Protein AF-B4CTW3-F1 (afdb_monomer_lite)

Organism: NCBI:txid497964

Sequence (112 aa):
MDMIPERIAQIEATLRSAANIPDGTRQELLDLLAGLKAEVAPLVKTHSESAQQITGSADAAVQAAVHRGEQPEQAAQAVEGLAASVRDFEASHPRLVQIVDRLAVTLSNMGI

Secondary structure (DSSP, 8-state):
---HHHHHHHHHHHHHH-TTS-HHHHHHHHHHHHHHHHHHHHHTTT-HHHHHHHHHHHHHHHHHHHTTTT-HHHHHHHHHHHHHHHHTTTTT-HHHHHHHHHHHHHHHHTT-

Foldseek 3Di:
DQCQLVLLVVLLVLLVPQPPDDPVLSVLLNVLSVLLSVLLVVCCVVPVPLSVQLSVLSSQLSVCVSVPPPCVPSNLVSLVSNLVSCVVVCVPCVSNNVSSVSSSVSSVVSVD

Radius of gyration: 12.9 Å; chains: 1; bounding box: 36×23×36 Å

Structure (mmCIF, N/CA/C/O backbone):
data_AF-B4CTW3-F1
#
_entry.id   AF-B4CTW3-F1
#
loop_
_atom_site.group_PDB
_atom_site.id
_atom_site.type_symbol
_atom_site.label_atom_id
_atom_site.label_alt_id
_atom_site.label_comp_id
_atom_site.label_asym_id
_atom_site.label_entity_id
_atom_site.label_seq_id
_atom_site.pdbx_PDB_ins_code
_atom_site.Cartn_x
_atom_site.Cartn_y
_atom_site.Cartn_z
_atom_site.occupancy
_atom_site.B_iso_or_equiv
_atom_site.auth_seq_id
_atom_site.auth_comp_id
_atom_site.auth_asym_id
_atom_site.auth_atom_id
_atom_site.pdbx_PDB_model_num
ATOM 1 N N . MET A 1 1 ? 23.224 3.719 0.151 1.00 41.78 1 MET A N 1
ATOM 2 C CA . MET A 1 1 ? 22.730 2.500 0.819 1.00 41.78 1 MET A CA 1
ATOM 3 C C . MET A 1 1 ? 21.227 2.567 0.702 1.00 41.78 1 MET A C 1
ATOM 5 O O . MET A 1 1 ? 20.677 3.581 1.106 1.00 41.78 1 MET A O 1
ATOM 9 N N . ASP A 1 2 ? 20.608 1.617 0.011 1.00 54.53 2 ASP A N 1
ATOM 10 C CA . ASP A 1 2 ? 19.204 1.699 -0.398 1.00 54.53 2 ASP A CA 1
ATOM 11 C C . ASP A 1 2 ? 18.284 1.797 0.823 1.00 54.53 2 ASP A C 1
ATOM 13 O O . ASP A 1 2 ? 18.025 0.807 1.494 1.00 54.53 2 ASP A O 1
ATOM 17 N N . MET A 1 3 ? 17.807 3.009 1.118 1.00 74.75 3 MET A N 1
ATOM 18 C CA . MET A 1 3 ? 16.978 3.314 2.296 1.00 74.75 3 MET A CA 1
ATOM 19 C C . MET A 1 3 ? 15.520 2.852 2.132 1.00 74.75 3 MET A C 1
ATOM 21 O O . MET A 1 3 ? 14.705 2.989 3.038 1.00 74.75 3 MET A O 1
ATOM 25 N N . ILE A 1 4 ? 15.161 2.319 0.962 1.00 79.44 4 ILE A N 1
ATOM 26 C CA . ILE A 1 4 ? 13.785 1.953 0.621 1.00 79.44 4 ILE A CA 1
ATOM 27 C C . ILE A 1 4 ? 13.293 0.703 1.365 1.00 79.44 4 ILE A C 1
ATOM 29 O O . ILE A 1 4 ? 12.237 0.777 1.997 1.00 79.44 4 ILE A O 1
ATOM 33 N N . PRO A 1 5 ? 14.034 -0.422 1.386 1.00 80.06 5 PRO A N 1
ATOM 34 C CA . PRO A 1 5 ? 13.642 -1.591 2.169 1.00 80.06 5 PRO A CA 1
ATOM 35 C C . PRO A 1 5 ? 13.540 -1.309 3.675 1.00 80.06 5 PRO A C 1
ATOM 37 O O . PRO A 1 5 ? 12.720 -1.931 4.352 1.00 80.06 5 PRO A O 1
ATOM 40 N N . GLU A 1 6 ? 14.364 -0.392 4.193 1.00 82.62 6 GLU A N 1
ATOM 41 C CA . GLU A 1 6 ? 14.320 0.065 5.589 1.00 82.62 6 GLU A CA 1
ATOM 42 C C . GLU A 1 6 ? 13.074 0.905 5.861 1.00 82.62 6 GLU A C 1
ATOM 44 O O . GLU A 1 6 ? 12.387 0.682 6.856 1.00 82.62 6 GLU A O 1
ATOM 49 N N . ARG A 1 7 ? 12.727 1.811 4.942 1.00 85.06 7 ARG A N 1
ATOM 50 C CA . ARG A 1 7 ? 11.526 2.638 5.058 1.00 85.06 7 ARG A CA 1
ATOM 51 C C . ARG A 1 7 ? 10.255 1.791 5.064 1.00 85.06 7 ARG A C 1
ATOM 53 O O . ARG A 1 7 ? 9.413 1.989 5.931 1.00 85.06 7 ARG A O 1
ATOM 60 N N . ILE A 1 8 ? 10.160 0.776 4.200 1.00 85.94 8 ILE A N 1
ATOM 61 C CA . ILE A 1 8 ? 9.034 -0.178 4.226 1.00 85.94 8 ILE A CA 1
ATOM 62 C C . ILE A 1 8 ? 8.978 -0.942 5.555 1.00 85.94 8 ILE A C 1
ATOM 64 O O . ILE A 1 8 ? 7.906 -1.083 6.137 1.00 85.94 8 ILE A O 1
ATOM 68 N N . ALA A 1 9 ? 10.121 -1.365 6.101 1.00 87.00 9 ALA A N 1
ATOM 69 C CA . ALA A 1 9 ? 10.146 -2.018 7.411 1.00 87.00 9 ALA A CA 1
ATOM 70 C C . ALA A 1 9 ? 9.665 -1.089 8.545 1.00 87.00 9 ALA A C 1
ATOM 72 O O . ALA A 1 9 ? 9.004 -1.540 9.482 1.00 87.00 9 ALA A O 1
ATOM 73 N N . GLN A 1 10 ? 9.966 0.207 8.455 1.00 87.56 10 GLN A N 1
ATOM 74 C CA . GLN A 1 10 ? 9.502 1.210 9.411 1.00 87.56 10 GLN A CA 1
ATOM 75 C C . GLN A 1 10 ? 7.988 1.433 9.307 1.00 87.56 10 GLN A C 1
ATOM 77 O O . GLN A 1 10 ? 7.309 1.498 10.331 1.00 87.56 10 GLN A O 1
ATOM 82 N N . ILE A 1 11 ? 7.449 1.451 8.085 1.00 88.44 11 ILE A N 1
ATOM 83 C CA . ILE A 1 11 ? 6.006 1.502 7.824 1.00 88.44 11 ILE A CA 1
ATOM 84 C C . ILE A 1 11 ? 5.298 0.293 8.455 1.00 88.44 11 ILE A C 1
ATOM 86 O O . ILE A 1 11 ? 4.317 0.455 9.181 1.00 88.44 11 ILE A O 1
ATOM 90 N N . GLU A 1 12 ? 5.822 -0.920 8.253 1.00 88.56 12 GLU A N 1
ATOM 91 C CA . GLU A 1 12 ? 5.273 -2.133 8.870 1.00 88.56 12 GLU A CA 1
ATOM 92 C C . GLU A 1 12 ? 5.296 -2.065 10.406 1.00 88.56 12 GLU A C 1
ATOM 94 O O . GLU A 1 12 ? 4.364 -2.521 11.066 1.00 88.56 12 GLU A O 1
ATOM 99 N N . ALA A 1 13 ? 6.361 -1.520 11.003 1.00 89.00 13 ALA A N 1
ATOM 100 C CA . ALA A 1 13 ? 6.463 -1.373 12.454 1.00 89.00 13 ALA A CA 1
ATOM 101 C C . ALA A 1 13 ? 5.402 -0.406 13.007 1.00 89.00 13 ALA A C 1
ATOM 103 O O . ALA A 1 13 ? 4.752 -0.728 14.003 1.00 89.00 13 ALA A O 1
ATOM 104 N N . THR A 1 14 ? 5.181 0.724 12.331 1.00 88.38 14 THR A N 1
ATOM 105 C CA . THR A 1 14 ? 4.106 1.681 12.645 1.00 88.38 14 THR A CA 1
ATOM 106 C C . THR A 1 14 ? 2.731 1.025 12.540 1.00 88.38 14 THR A C 1
ATOM 108 O O . THR A 1 14 ? 1.894 1.149 13.430 1.00 88.38 14 THR A O 1
ATOM 111 N N . LEU A 1 15 ? 2.507 0.243 11.484 1.00 86.81 15 LEU A N 1
ATOM 112 C CA . LEU A 1 15 ? 1.255 -0.477 11.302 1.00 86.81 15 LEU A CA 1
ATOM 113 C C . LEU A 1 15 ? 1.042 -1.552 12.380 1.00 86.81 15 LEU A C 1
ATOM 115 O O . LEU A 1 15 ? -0.086 -1.764 12.818 1.00 86.81 15 LEU A O 1
ATOM 119 N N . ARG A 1 16 ? 2.101 -2.221 12.856 1.00 87.44 16 ARG A N 1
ATOM 120 C CA . ARG A 1 16 ? 2.019 -3.188 13.968 1.00 87.44 16 ARG A CA 1
ATOM 121 C C . ARG A 1 16 ? 1.675 -2.527 15.304 1.00 87.44 16 ARG A C 1
ATOM 123 O O . ARG A 1 16 ? 0.997 -3.158 16.108 1.00 87.44 16 ARG A O 1
ATOM 130 N N . SER A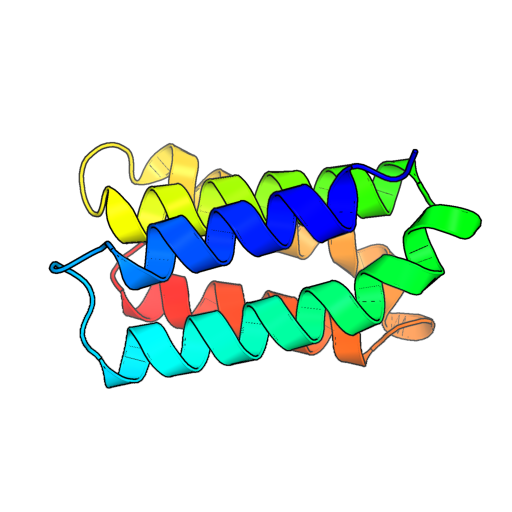 1 17 ? 2.106 -1.289 15.548 1.00 86.38 17 SER A N 1
ATOM 131 C CA . SER A 1 17 ? 1.813 -0.568 16.797 1.00 86.38 17 SER A CA 1
ATOM 132 C C . SER A 1 17 ? 0.447 0.135 16.804 1.00 86.38 17 SER A C 1
ATOM 134 O O . SER A 1 17 ? -0.046 0.506 17.869 1.00 86.38 17 SER A O 1
ATOM 136 N N . ALA A 1 18 ? -0.196 0.283 15.643 1.00 85.75 18 ALA A N 1
ATOM 137 C CA . ALA A 1 18 ? -1.475 0.971 15.484 1.00 85.75 18 ALA A CA 1
ATOM 138 C C . ALA A 1 18 ? -2.661 0.187 16.081 1.00 85.75 18 ALA A C 1
ATOM 140 O O . ALA A 1 18 ? -3.296 -0.618 15.403 1.00 85.75 18 ALA A O 1
ATOM 141 N N . ALA A 1 19 ? -2.986 0.385 17.357 1.00 81.25 19 ALA A N 1
ATOM 142 C CA . ALA A 1 19 ? -4.057 -0.358 18.040 1.00 81.25 19 ALA A CA 1
ATOM 143 C C . ALA A 1 19 ? -5.481 -0.088 17.496 1.00 81.25 19 ALA A C 1
ATOM 145 O O . ALA A 1 19 ? -6.409 -0.833 17.797 1.00 81.25 19 ALA A O 1
ATOM 146 N N . ASN A 1 20 ? -5.663 0.961 16.693 1.00 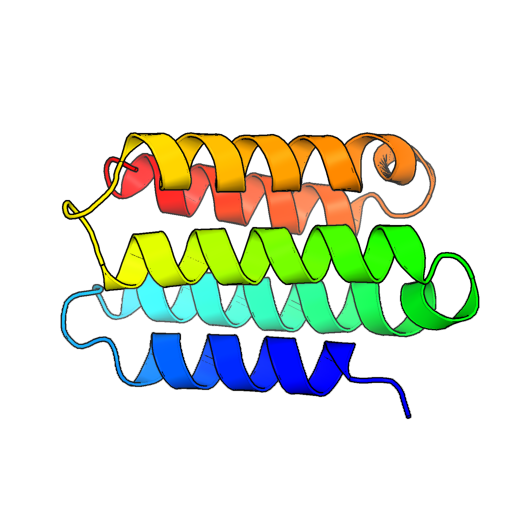82.31 20 ASN A N 1
ATOM 147 C CA . ASN A 1 20 ? -6.941 1.382 16.110 1.00 82.31 20 ASN A CA 1
ATOM 148 C C . ASN A 1 20 ? -7.320 0.652 14.807 1.00 82.31 20 ASN A C 1
ATOM 150 O O . ASN A 1 20 ? -8.428 0.845 14.301 1.00 82.31 20 ASN A O 1
ATOM 154 N N . ILE A 1 21 ? -6.424 -0.172 14.259 1.00 84.62 21 ILE A N 1
ATOM 155 C CA . ILE A 1 21 ? -6.673 -0.958 13.046 1.00 84.62 21 ILE A CA 1
ATOM 156 C C . ILE A 1 21 ? -7.072 -2.390 13.442 1.00 84.62 21 ILE A C 1
ATOM 158 O O . ILE A 1 21 ? -6.362 -3.010 14.238 1.00 84.62 21 ILE A O 1
ATOM 162 N N . PRO A 1 22 ? -8.173 -2.945 12.894 1.00 87.50 22 PRO A N 1
ATOM 163 C CA . PRO A 1 22 ? -8.565 -4.332 13.143 1.00 87.50 22 PRO A CA 1
ATOM 164 C C . PRO A 1 22 ? -7.470 -5.317 12.725 1.00 87.50 22 PRO A C 1
ATOM 166 O O . PRO A 1 22 ? -6.864 -5.146 11.670 1.00 87.50 22 PRO A O 1
ATOM 169 N N . ASP A 1 23 ? -7.267 -6.388 13.492 1.00 86.56 23 ASP A N 1
ATOM 170 C CA . ASP A 1 23 ? -6.165 -7.332 13.248 1.00 86.56 23 ASP A CA 1
ATOM 171 C C . ASP A 1 23 ? -6.209 -7.992 11.864 1.00 86.56 23 ASP A C 1
ATOM 173 O O . ASP A 1 23 ? -5.164 -8.167 11.243 1.00 86.56 23 ASP A O 1
ATOM 177 N N . GLY A 1 24 ? -7.402 -8.285 11.333 1.00 86.94 24 GLY A N 1
ATOM 178 C CA . GLY A 1 24 ? -7.547 -8.808 9.970 1.00 86.94 24 GLY A CA 1
ATOM 179 C C . GLY A 1 24 ? -7.042 -7.829 8.905 1.00 86.94 24 GLY A C 1
ATOM 180 O O . GLY A 1 24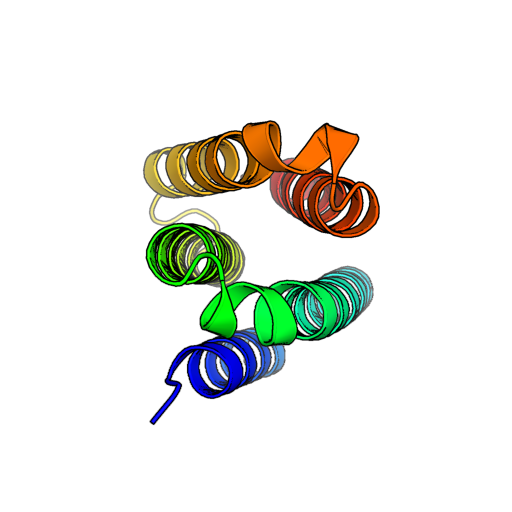 ? -6.266 -8.205 8.031 1.00 86.94 24 GLY A O 1
ATOM 181 N N . THR A 1 25 ? -7.417 -6.552 9.018 1.00 87.25 25 THR A N 1
ATOM 182 C CA . THR A 1 25 ? -6.966 -5.489 8.106 1.00 87.25 25 THR A CA 1
ATOM 183 C C . THR A 1 25 ? -5.483 -5.183 8.287 1.00 87.25 25 THR A C 1
ATOM 185 O O . THR A 1 25 ? -4.768 -4.987 7.310 1.00 87.25 25 THR A O 1
ATOM 188 N N . ARG A 1 26 ? -4.998 -5.178 9.534 1.00 89.50 26 ARG A N 1
ATOM 189 C CA . ARG A 1 26 ? -3.579 -5.006 9.861 1.00 89.50 26 ARG A CA 1
ATOM 190 C C . ARG A 1 26 ? -2.740 -6.087 9.190 1.00 89.50 26 ARG A C 1
ATOM 192 O O . ARG A 1 26 ? -1.732 -5.762 8.574 1.00 89.50 26 ARG A O 1
ATOM 199 N N . GLN A 1 27 ? -3.150 -7.349 9.309 1.00 90.62 27 GLN A N 1
ATOM 200 C CA . GLN A 1 27 ? -2.431 -8.465 8.707 1.00 90.62 27 GLN A CA 1
ATOM 201 C C . GLN A 1 27 ? -2.425 -8.362 7.178 1.00 90.62 27 GLN A C 1
ATOM 203 O O . GLN A 1 27 ? -1.360 -8.475 6.583 1.00 90.62 27 GLN A O 1
ATOM 208 N N . GLU A 1 28 ? -3.568 -8.054 6.552 1.00 90.44 28 GLU A N 1
ATOM 209 C CA . GLU A 1 28 ? -3.638 -7.862 5.095 1.00 90.44 28 GLU A CA 1
ATOM 210 C C . GLU A 1 28 ? -2.704 -6.733 4.630 1.00 90.44 28 GLU A C 1
ATOM 212 O O . GLU A 1 28 ? -1.927 -6.916 3.697 1.00 90.44 28 GLU A O 1
ATOM 217 N N . LEU A 1 29 ? -2.707 -5.586 5.313 1.00 89.38 29 LEU A N 1
ATOM 218 C CA . LEU A 1 29 ? -1.811 -4.471 4.998 1.00 89.38 29 LEU A CA 1
ATOM 219 C C . LEU A 1 29 ? -0.328 -4.836 5.189 1.00 89.38 29 LEU A C 1
ATOM 221 O O . LEU A 1 29 ? 0.503 -4.432 4.378 1.00 89.38 29 LEU A O 1
ATOM 225 N N . LEU A 1 30 ? 0.020 -5.612 6.222 1.00 90.94 30 LEU A N 1
ATOM 226 C CA . LEU A 1 30 ? 1.390 -6.100 6.428 1.00 90.94 30 LEU A CA 1
ATOM 227 C C . LEU A 1 30 ? 1.835 -7.043 5.307 1.00 90.94 30 LEU A C 1
ATOM 229 O O . LEU A 1 30 ? 2.955 -6.911 4.814 1.00 90.94 30 LEU A O 1
ATOM 233 N N . ASP A 1 31 ? 0.965 -7.955 4.882 1.00 91.75 31 ASP A N 1
ATOM 234 C CA . ASP A 1 31 ? 1.256 -8.891 3.796 1.00 91.75 31 ASP A CA 1
ATOM 235 C C . ASP A 1 31 ? 1.446 -8.141 2.464 1.00 91.75 31 ASP A C 1
ATOM 237 O O . ASP A 1 31 ? 2.366 -8.438 1.696 1.00 91.75 31 ASP A O 1
ATOM 241 N N . LEU A 1 32 ? 0.638 -7.103 2.220 1.00 91.44 32 LEU A N 1
ATOM 242 C CA . LEU A 1 32 ? 0.771 -6.228 1.054 1.00 91.44 32 LEU A CA 1
ATOM 243 C C . LEU A 1 32 ? 2.068 -5.415 1.075 1.00 91.44 32 LEU A C 1
ATOM 245 O O . LEU A 1 32 ? 2.752 -5.345 0.056 1.00 91.44 32 LEU A O 1
ATOM 249 N N . LEU A 1 33 ? 2.455 -4.852 2.222 1.00 90.00 33 LEU A N 1
ATOM 250 C CA . LEU A 1 33 ? 3.728 -4.135 2.373 1.00 90.00 33 LEU A CA 1
ATOM 251 C C . LEU A 1 33 ? 4.9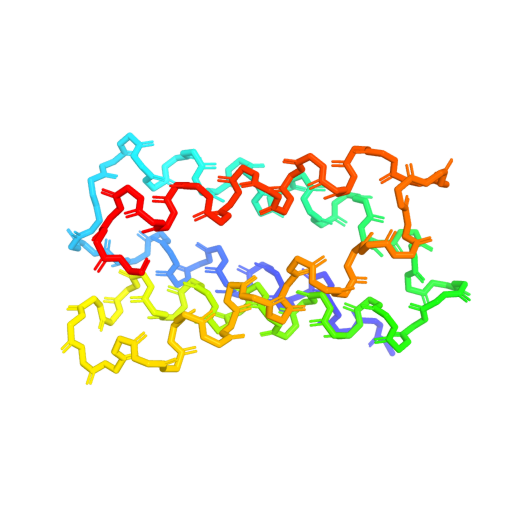35 -5.057 2.164 1.00 90.00 33 LEU A C 1
ATOM 253 O O . LEU A 1 33 ? 5.907 -4.665 1.512 1.00 90.00 33 LEU A O 1
ATOM 257 N N . ALA A 1 34 ? 4.863 -6.297 2.647 1.00 90.56 34 ALA A N 1
ATOM 258 C CA . ALA A 1 34 ? 5.902 -7.293 2.416 1.00 90.56 34 ALA A CA 1
ATOM 259 C C . ALA A 1 34 ? 6.032 -7.643 0.922 1.00 90.56 34 ALA A C 1
ATOM 261 O O . ALA A 1 34 ? 7.146 -7.725 0.396 1.00 90.56 34 ALA A O 1
ATOM 262 N N . GLY A 1 35 ? 4.904 -7.788 0.219 1.00 89.94 35 GLY A N 1
ATOM 263 C CA . GLY A 1 35 ? 4.882 -7.962 -1.234 1.00 89.94 35 GLY A CA 1
ATOM 264 C C . GLY A 1 35 ? 5.468 -6.755 -1.969 1.00 89.94 35 GLY A C 1
ATOM 265 O O . GLY A 1 35 ? 6.318 -6.915 -2.845 1.00 89.94 35 GLY A O 1
ATOM 266 N N . LEU A 1 36 ? 5.071 -5.544 -1.569 1.00 89.06 36 LEU A N 1
ATOM 267 C CA . LEU A 1 36 ? 5.564 -4.293 -2.143 1.00 89.06 36 LEU A CA 1
ATOM 268 C C . LEU A 1 36 ? 7.086 -4.213 -2.028 1.00 89.06 36 LEU A C 1
ATOM 270 O O . LEU A 1 36 ? 7.772 -3.919 -3.002 1.00 89.06 36 LEU A O 1
ATOM 274 N N . LYS A 1 37 ? 7.633 -4.549 -0.858 1.00 88.06 37 LYS A N 1
ATOM 275 C CA . LYS A 1 37 ? 9.079 -4.600 -0.623 1.00 88.06 37 LYS A CA 1
ATOM 276 C C . LYS A 1 37 ? 9.792 -5.557 -1.574 1.00 88.06 37 LYS A C 1
ATOM 278 O O . LYS A 1 37 ? 10.868 -5.220 -2.065 1.00 88.06 37 LYS A O 1
ATOM 283 N N . ALA A 1 38 ? 9.221 -6.734 -1.822 1.00 89.19 38 ALA A N 1
ATOM 284 C CA . ALA A 1 38 ? 9.818 -7.738 -2.697 1.00 89.19 38 ALA A CA 1
ATOM 285 C C . ALA A 1 38 ? 9.864 -7.285 -4.165 1.00 89.19 38 ALA A C 1
ATOM 287 O O . ALA A 1 38 ? 10.852 -7.550 -4.846 1.00 89.19 38 ALA A O 1
ATOM 288 N N . GLU A 1 39 ? 8.834 -6.576 -4.630 1.00 87.62 39 GLU A N 1
ATOM 289 C CA . GLU A 1 39 ? 8.760 -6.055 -6.000 1.00 87.62 39 GLU A CA 1
ATOM 290 C C . GLU A 1 39 ? 9.564 -4.750 -6.168 1.00 87.62 39 GLU A C 1
ATOM 292 O O . GLU A 1 39 ? 10.218 -4.553 -7.189 1.00 87.62 39 GLU A O 1
ATOM 297 N N . VAL A 1 40 ? 9.609 -3.884 -5.149 1.00 85.62 40 VAL A N 1
ATOM 298 C CA . VAL A 1 40 ? 10.352 -2.611 -5.184 1.00 85.62 40 VAL A CA 1
ATOM 299 C C . VAL A 1 40 ? 11.860 -2.800 -4.991 1.00 85.62 40 VAL A C 1
ATOM 301 O O . VAL A 1 40 ? 12.645 -2.078 -5.600 1.00 85.62 40 VAL A O 1
ATOM 304 N N . ALA A 1 41 ? 12.310 -3.780 -4.203 1.00 84.88 41 ALA A N 1
ATOM 305 C CA . ALA A 1 41 ? 13.739 -4.041 -3.992 1.00 84.88 41 ALA A CA 1
ATOM 306 C C . ALA A 1 41 ? 14.566 -4.201 -5.292 1.00 84.88 41 ALA A C 1
ATOM 308 O O . ALA A 1 41 ? 15.634 -3.588 -5.385 1.00 84.88 41 ALA A O 1
ATOM 309 N N . PRO A 1 42 ? 14.131 -4.976 -6.309 1.00 83.88 42 PRO A N 1
ATOM 310 C CA . PRO A 1 42 ? 14.830 -5.028 -7.592 1.00 83.88 42 PRO A CA 1
ATOM 311 C C . PRO A 1 42 ? 14.679 -3.732 -8.405 1.00 83.88 42 PRO A C 1
ATOM 313 O O . PRO A 1 42 ? 15.633 -3.354 -9.087 1.00 83.88 42 PRO A O 1
ATOM 316 N N . LEU A 1 43 ? 13.548 -3.022 -8.285 1.00 82.38 43 LEU A N 1
ATOM 317 C CA . LEU A 1 43 ? 13.299 -1.737 -8.954 1.00 82.38 43 LEU A CA 1
ATOM 318 C C . LEU A 1 43 ? 14.257 -0.637 -8.497 1.00 82.38 43 LEU A C 1
ATOM 320 O O . LEU A 1 43 ? 14.598 0.222 -9.297 1.00 82.38 43 LEU A O 1
ATOM 324 N N . VAL A 1 44 ? 14.773 -0.670 -7.264 1.00 81.06 44 VAL A N 1
ATOM 325 C CA . VAL A 1 44 ? 15.742 0.339 -6.790 1.00 81.06 44 VAL A CA 1
ATOM 326 C C . VAL A 1 44 ? 16.988 0.420 -7.683 1.00 81.06 44 VAL A C 1
ATOM 328 O O . VAL A 1 44 ? 17.561 1.494 -7.858 1.00 81.06 44 VAL A O 1
ATOM 331 N N . LYS A 1 45 ? 17.393 -0.701 -8.291 1.00 79.69 45 LYS A N 1
ATOM 332 C CA . LYS A 1 45 ? 18.602 -0.776 -9.125 1.00 79.69 45 LYS A CA 1
ATOM 333 C C . LYS A 1 45 ? 18.410 -0.223 -10.537 1.00 79.69 45 LYS A C 1
ATOM 335 O O . LYS A 1 45 ? 19.398 0.120 -11.179 1.00 79.69 45 LYS A O 1
ATOM 340 N N . THR A 1 46 ? 17.175 -0.181 -11.028 1.00 79.94 46 THR A N 1
ATOM 341 C CA . THR A 1 46 ? 16.845 0.171 -12.420 1.00 79.94 46 THR A CA 1
ATOM 342 C C . THR A 1 46 ? 15.979 1.426 -12.528 1.00 79.94 46 THR A C 1
ATOM 344 O O . THR A 1 46 ? 16.107 2.174 -13.491 1.00 79.94 46 THR A O 1
ATOM 347 N N . HIS A 1 47 ? 15.149 1.686 -11.520 1.00 79.56 47 HIS A N 1
ATOM 348 C CA . HIS A 1 47 ? 14.139 2.740 -11.442 1.00 79.56 47 HIS A CA 1
ATOM 349 C C . HIS A 1 47 ? 14.076 3.318 -10.016 1.00 79.56 47 HIS A C 1
ATOM 351 O O . HIS A 1 47 ? 13.055 3.241 -9.330 1.00 79.56 47 HIS A O 1
ATOM 357 N N . SER A 1 48 ? 15.192 3.882 -9.545 1.00 80.06 48 SER A N 1
ATOM 358 C CA . SER A 1 48 ? 15.326 4.402 -8.177 1.00 80.06 48 SER A CA 1
ATOM 359 C C . SER A 1 48 ? 14.314 5.504 -7.838 1.00 80.06 48 SER A C 1
ATOM 361 O O . SER A 1 48 ? 13.778 5.503 -6.733 1.00 80.06 48 SER A O 1
ATOM 363 N N . GLU A 1 49 ? 14.012 6.404 -8.776 1.00 82.44 49 GLU A N 1
ATOM 364 C CA . GLU A 1 49 ? 13.013 7.469 -8.601 1.00 82.44 49 GLU A CA 1
ATOM 365 C C . GLU A 1 49 ? 11.603 6.896 -8.414 1.00 82.44 49 GLU A C 1
ATOM 367 O O . GLU A 1 49 ? 10.927 7.209 -7.436 1.00 82.44 49 GLU A O 1
ATOM 372 N N . SER A 1 50 ? 11.191 5.969 -9.281 1.00 83.38 50 SER A N 1
ATOM 373 C CA . SER A 1 50 ? 9.895 5.302 -9.157 1.00 83.38 50 SER A CA 1
ATOM 374 C C . SER A 1 50 ? 9.795 4.497 -7.864 1.00 83.38 50 SER A C 1
ATOM 376 O O . SER A 1 50 ? 8.787 4.567 -7.166 1.00 83.38 50 SER A O 1
ATOM 378 N N . ALA A 1 51 ? 10.859 3.782 -7.486 1.00 85.06 51 ALA A N 1
ATOM 379 C CA . ALA A 1 51 ? 10.914 3.072 -6.214 1.00 85.06 51 ALA A CA 1
ATOM 380 C C . ALA A 1 51 ? 10.718 4.033 -5.026 1.00 85.06 51 ALA A C 1
ATOM 382 O O . ALA A 1 51 ? 9.981 3.712 -4.088 1.00 85.06 51 ALA A O 1
ATOM 383 N N . GLN A 1 52 ? 11.336 5.221 -5.068 1.00 84.25 52 GLN A N 1
ATOM 384 C CA . GLN A 1 52 ? 11.166 6.261 -4.048 1.00 84.25 52 GLN A CA 1
ATOM 385 C C . GLN A 1 52 ? 9.730 6.780 -3.997 1.00 84.25 52 GLN A C 1
ATOM 387 O O . GLN A 1 52 ? 9.181 6.884 -2.900 1.00 84.25 52 GLN A O 1
ATOM 392 N N . GLN A 1 53 ? 9.117 7.061 -5.150 1.00 85.19 53 GLN A N 1
ATOM 393 C CA . GLN A 1 53 ? 7.727 7.514 -5.226 1.00 85.19 53 GLN A CA 1
ATOM 394 C C . GLN A 1 53 ? 6.769 6.471 -4.648 1.00 85.19 53 GLN A C 1
ATOM 396 O O . GLN A 1 53 ? 6.009 6.784 -3.737 1.00 85.19 53 GLN A O 1
ATOM 401 N N . ILE A 1 54 ? 6.883 5.213 -5.082 1.00 86.00 54 ILE A N 1
ATOM 402 C CA . ILE A 1 54 ? 6.055 4.104 -4.590 1.00 86.00 54 ILE A CA 1
ATOM 403 C C . ILE A 1 54 ? 6.184 3.964 -3.071 1.00 86.00 54 ILE A C 1
ATOM 405 O O . ILE A 1 54 ? 5.188 3.862 -2.357 1.00 86.00 54 ILE A O 1
ATOM 409 N N . THR A 1 55 ? 7.413 3.997 -2.557 1.00 85.50 55 THR A N 1
ATOM 410 C CA . THR A 1 55 ? 7.665 3.850 -1.118 1.00 85.50 55 THR A CA 1
ATOM 411 C C . THR A 1 55 ? 7.129 5.037 -0.323 1.00 85.50 55 THR A C 1
ATOM 413 O O . THR A 1 55 ? 6.565 4.844 0.749 1.00 85.50 55 THR A O 1
ATOM 416 N N . GLY A 1 56 ? 7.284 6.260 -0.837 1.00 85.38 56 GLY A N 1
ATOM 417 C CA . GLY A 1 56 ? 6.760 7.470 -0.204 1.00 85.38 56 GLY A CA 1
ATOM 418 C C . GLY A 1 56 ? 5.233 7.499 -0.172 1.00 85.38 56 GLY A C 1
ATOM 419 O O . GLY A 1 56 ? 4.648 7.834 0.855 1.00 85.38 56 GLY A O 1
ATOM 420 N N . SER A 1 57 ? 4.582 7.087 -1.258 1.00 84.56 57 SER A N 1
ATOM 421 C CA . SER A 1 57 ? 3.125 6.976 -1.306 1.00 84.56 57 SER A CA 1
ATOM 422 C C . SER A 1 57 ? 2.606 5.861 -0.395 1.00 84.56 57 SER A C 1
ATOM 424 O O . SER A 1 57 ? 1.603 6.063 0.282 1.00 84.56 57 SER A O 1
ATOM 426 N N . ALA A 1 58 ? 3.303 4.724 -0.301 1.00 86.12 58 ALA A N 1
ATOM 427 C CA . ALA A 1 58 ? 2.944 3.643 0.619 1.00 86.12 58 ALA A CA 1
ATOM 428 C C . ALA A 1 58 ? 3.081 4.067 2.091 1.00 86.12 58 ALA A C 1
ATOM 430 O O . ALA A 1 58 ? 2.231 3.721 2.910 1.00 86.12 58 ALA A O 1
ATOM 431 N N . ASP A 1 59 ? 4.113 4.853 2.416 1.00 87.25 59 ASP A N 1
ATOM 432 C CA . ASP A 1 59 ? 4.288 5.480 3.731 1.00 87.25 59 ASP A CA 1
ATOM 433 C C . ASP A 1 59 ? 3.078 6.353 4.069 1.00 87.25 59 ASP A C 1
ATOM 435 O O . ASP A 1 59 ? 2.372 6.095 5.040 1.00 87.25 59 ASP A O 1
ATOM 439 N N . ALA A 1 60 ? 2.772 7.324 3.206 1.00 84.50 60 ALA A N 1
ATOM 440 C CA . ALA A 1 60 ? 1.662 8.251 3.401 1.00 84.50 60 ALA A CA 1
ATOM 441 C C . ALA A 1 60 ? 0.307 7.530 3.524 1.00 84.50 60 ALA A C 1
ATOM 443 O O . ALA A 1 60 ? -0.507 7.871 4.382 1.00 84.50 60 ALA A O 1
ATOM 444 N N . ALA A 1 61 ? 0.096 6.486 2.725 1.00 81.81 61 ALA A N 1
ATOM 445 C CA . ALA A 1 61 ? -1.098 5.658 2.759 1.00 81.81 61 ALA A CA 1
ATOM 446 C C . ALA A 1 61 ? -1.267 4.919 4.104 1.00 81.81 61 ALA A C 1
ATOM 448 O O . ALA A 1 61 ? -2.359 4.881 4.672 1.00 81.81 61 ALA A O 1
ATOM 449 N N . VAL A 1 62 ? -0.182 4.380 4.666 1.00 84.19 62 VAL A N 1
ATOM 450 C CA . VAL A 1 62 ? -0.214 3.724 5.982 1.00 84.19 62 VAL A CA 1
ATOM 451 C C . VAL A 1 62 ? -0.336 4.733 7.116 1.00 84.19 62 VAL A C 1
ATOM 453 O O . VAL A 1 62 ? -1.115 4.496 8.036 1.00 84.19 62 VAL A O 1
ATOM 456 N N . GLN A 1 63 ? 0.362 5.870 7.054 1.00 84.25 63 GLN A N 1
ATOM 457 C CA . GLN A 1 63 ? 0.185 6.942 8.040 1.00 84.25 63 GLN A CA 1
ATOM 458 C C . GLN A 1 63 ? -1.275 7.390 8.089 1.00 84.25 63 GLN A C 1
ATOM 460 O O . GLN A 1 63 ? -1.834 7.526 9.171 1.00 84.25 63 GLN A O 1
ATOM 465 N N . ALA A 1 64 ? -1.935 7.515 6.937 1.00 80.62 64 ALA A N 1
ATOM 466 C CA . ALA A 1 64 ? -3.358 7.812 6.883 1.00 80.62 64 ALA A CA 1
ATOM 467 C C . ALA A 1 64 ? -4.242 6.723 7.513 1.00 80.62 64 ALA A C 1
ATOM 469 O O . ALA A 1 64 ? -5.221 7.042 8.188 1.00 80.62 64 ALA A O 1
ATOM 470 N N . ALA A 1 65 ? -3.896 5.443 7.336 1.00 81.44 65 ALA A N 1
ATOM 471 C CA . ALA A 1 65 ? -4.589 4.337 7.997 1.00 81.44 65 ALA A CA 1
ATOM 472 C C . ALA A 1 65 ? -4.457 4.384 9.522 1.00 81.44 65 ALA A C 1
ATOM 474 O O . ALA A 1 65 ? -5.417 4.098 10.240 1.00 81.44 65 ALA A O 1
ATOM 475 N N . VAL A 1 66 ? -3.274 4.748 10.018 1.00 84.19 66 VAL A N 1
ATOM 476 C CA . VAL A 1 66 ? -3.000 4.873 11.453 1.00 84.19 66 VAL A CA 1
ATOM 477 C C . VAL A 1 66 ? -3.631 6.142 12.032 1.00 84.19 66 VAL A C 1
ATOM 479 O O . VAL A 1 66 ? -4.179 6.099 13.130 1.00 84.19 66 VAL A O 1
ATOM 482 N N . HIS A 1 67 ? -3.646 7.241 11.285 1.00 79.62 67 HIS A N 1
ATOM 483 C CA . HIS A 1 67 ? -4.202 8.548 11.665 1.00 79.62 67 HIS A CA 1
ATOM 484 C C . HIS A 1 67 ? -5.620 8.762 11.118 1.00 79.62 67 HIS A C 1
ATOM 486 O O . HIS A 1 67 ? -6.022 9.869 10.752 1.00 79.62 67 HIS A O 1
ATOM 492 N N . ARG A 1 68 ? -6.381 7.667 11.027 1.00 69.25 68 ARG A N 1
ATOM 493 C CA . ARG A 1 68 ? -7.708 7.596 10.409 1.00 69.25 68 ARG A CA 1
ATOM 494 C C . ARG A 1 68 ? -8.614 8.726 10.918 1.00 69.25 68 ARG A C 1
ATOM 496 O O . ARG A 1 68 ? -9.015 8.725 12.079 1.00 69.25 68 ARG A O 1
ATOM 503 N N . GLY A 1 69 ? -8.941 9.672 10.035 1.00 61.88 69 GLY A N 1
ATOM 504 C CA . GLY A 1 69 ? -9.823 10.809 10.327 1.00 61.88 69 GLY A CA 1
ATOM 505 C C . GLY A 1 69 ? -9.129 12.147 10.602 1.00 61.88 69 GLY A C 1
ATOM 506 O O . GLY A 1 69 ? -9.824 13.156 10.675 1.00 61.88 69 GLY A O 1
ATOM 507 N N . GLU A 1 70 ? -7.798 12.197 10.703 1.00 67.25 70 GLU A N 1
ATOM 508 C CA . GLU A 1 70 ? -7.088 13.468 10.899 1.00 67.25 70 GLU A CA 1
ATOM 509 C C . GLU A 1 70 ? -6.931 14.239 9.578 1.00 67.25 70 GLU A C 1
ATOM 511 O O . GLU A 1 70 ? -7.131 15.453 9.563 1.00 67.25 70 GLU A O 1
ATOM 516 N N . GLN A 1 71 ? -6.614 13.558 8.462 1.00 68.94 71 GLN A N 1
ATOM 517 C CA . GLN A 1 71 ? -6.358 14.195 7.154 1.00 68.94 71 GLN A CA 1
ATOM 518 C C . GLN A 1 71 ? -6.821 13.339 5.950 1.00 68.94 71 GLN A C 1
ATOM 520 O O . GLN A 1 71 ? -5.992 12.823 5.198 1.00 68.94 71 GLN A O 1
ATOM 525 N N . PRO A 1 72 ? -8.141 13.191 5.726 1.00 70.62 72 PRO A N 1
ATOM 526 C CA . PRO A 1 72 ? -8.687 12.325 4.672 1.00 70.62 72 PRO A CA 1
ATOM 527 C C . PRO A 1 72 ? -8.286 12.746 3.246 1.00 70.62 72 PRO A C 1
ATOM 529 O O . PRO A 1 72 ? -8.012 11.892 2.413 1.00 70.62 72 PRO A O 1
ATOM 532 N N . GLU A 1 73 ? -8.164 14.046 2.956 1.00 77.75 73 GLU A N 1
ATOM 533 C CA . GLU A 1 73 ? -7.741 14.512 1.622 1.00 77.75 73 GLU A CA 1
ATOM 534 C C . GLU A 1 73 ? -6.300 14.110 1.282 1.00 77.75 73 GLU A C 1
ATOM 536 O O . GLU A 1 73 ? -6.015 13.713 0.154 1.00 77.75 73 GLU A O 1
ATOM 541 N N . GLN A 1 74 ? -5.391 14.164 2.259 1.00 76.94 74 GLN A N 1
ATOM 542 C CA . GLN A 1 74 ? -4.001 13.741 2.055 1.00 76.94 74 GLN A CA 1
ATOM 543 C C . GLN A 1 74 ? -3.899 12.235 1.861 1.00 76.94 74 GLN A C 1
ATOM 545 O O . GLN A 1 74 ? -3.062 11.755 1.101 1.00 76.94 74 GLN A O 1
ATOM 550 N N . ALA A 1 75 ? -4.776 11.492 2.524 1.00 76.12 75 ALA A N 1
ATOM 551 C CA . ALA A 1 75 ? -4.846 10.061 2.371 1.00 76.12 75 ALA A CA 1
ATOM 552 C C . ALA A 1 75 ? -5.327 9.646 0.976 1.00 76.12 75 ALA A C 1
ATOM 554 O O . ALA A 1 75 ? -4.692 8.811 0.333 1.00 76.12 75 ALA A O 1
ATOM 555 N N . ALA A 1 76 ? -6.381 10.292 0.472 1.00 79.69 76 ALA A N 1
ATOM 556 C CA . ALA A 1 76 ? -6.856 10.090 -0.891 1.00 79.69 76 ALA A CA 1
ATOM 557 C C . ALA A 1 76 ? -5.767 10.436 -1.923 1.00 79.69 76 ALA A C 1
ATOM 559 O O . ALA A 1 76 ? -5.501 9.650 -2.831 1.00 79.69 76 ALA A O 1
ATOM 560 N N . GLN A 1 77 ? -5.061 11.559 -1.736 1.00 83.44 77 GLN A N 1
ATOM 561 C CA . GLN A 1 77 ? -3.928 11.947 -2.585 1.00 83.44 77 GLN A CA 1
ATOM 562 C C . GLN A 1 77 ? -2.769 10.943 -2.525 1.00 83.44 77 GLN A C 1
ATOM 564 O O . GLN A 1 77 ? -2.129 10.675 -3.541 1.00 83.44 77 GLN A O 1
ATOM 569 N N . ALA A 1 78 ? -2.493 10.364 -1.354 1.00 82.25 78 ALA A N 1
ATOM 570 C CA . ALA A 1 78 ? -1.467 9.339 -1.196 1.00 82.25 78 ALA A CA 1
ATOM 571 C C . ALA A 1 78 ? -1.829 8.048 -1.941 1.00 82.25 78 ALA A C 1
ATOM 573 O O . ALA A 1 78 ? -0.980 7.485 -2.634 1.00 82.25 78 ALA A O 1
ATOM 574 N N . VAL A 1 79 ? -3.086 7.607 -1.835 1.00 82.62 79 VAL A N 1
ATOM 575 C CA . VAL A 1 79 ? -3.610 6.432 -2.544 1.00 82.62 79 VAL A CA 1
ATOM 576 C C . VAL A 1 79 ? -3.584 6.650 -4.058 1.00 82.62 79 VAL A C 1
ATOM 578 O O . VAL A 1 79 ? -3.104 5.792 -4.801 1.00 82.62 79 VAL A O 1
ATOM 581 N N . GLU A 1 80 ? -4.026 7.817 -4.523 1.00 84.69 80 GLU A N 1
ATOM 582 C CA . GLU A 1 80 ? -3.999 8.170 -5.943 1.00 84.69 80 GLU A CA 1
ATOM 583 C C . GLU A 1 80 ? -2.563 8.264 -6.480 1.00 84.69 80 GLU A C 1
ATOM 585 O O . GLU A 1 80 ? -2.255 7.723 -7.545 1.00 84.69 80 GLU A O 1
ATOM 590 N N . GLY A 1 81 ? -1.655 8.877 -5.715 1.00 84.25 81 GLY A N 1
ATOM 591 C CA . GLY A 1 81 ? -0.234 8.952 -6.046 1.00 84.25 81 GLY A CA 1
ATOM 592 C C . GLY A 1 81 ? 0.434 7.577 -6.112 1.00 84.25 81 GLY A C 1
ATOM 593 O O . GLY A 1 81 ? 1.254 7.336 -7.001 1.00 84.25 81 GLY A O 1
ATOM 594 N N . LEU A 1 82 ? 0.048 6.648 -5.231 1.00 83.19 82 LEU A N 1
ATOM 595 C CA . LEU A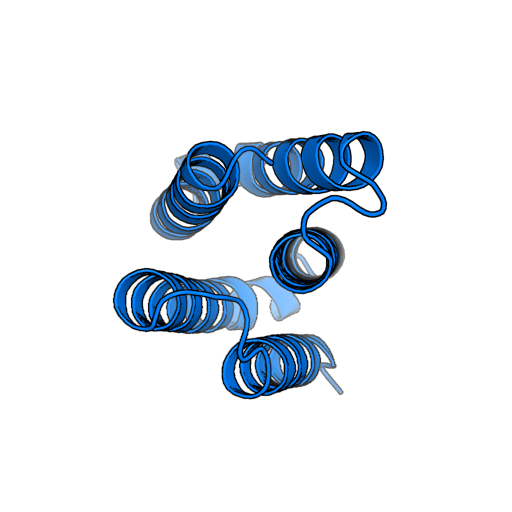 1 82 ? 0.540 5.271 -5.255 1.00 83.19 82 LEU A CA 1
ATOM 596 C C . LEU A 1 82 ? 0.115 4.562 -6.548 1.00 83.19 82 LEU A C 1
ATOM 598 O O . LEU A 1 82 ? 0.960 3.994 -7.239 1.00 83.19 82 LEU A O 1
ATOM 602 N N . ALA A 1 83 ? -1.168 4.657 -6.909 1.00 84.81 83 ALA A N 1
ATOM 603 C CA . ALA A 1 83 ? -1.715 4.064 -8.129 1.00 84.81 83 ALA A CA 1
ATOM 604 C C . ALA A 1 83 ? -1.106 4.678 -9.402 1.00 84.81 83 ALA A C 1
ATOM 606 O O . ALA A 1 83 ? -0.822 3.969 -10.367 1.00 84.81 83 ALA A O 1
ATOM 607 N N . ALA A 1 84 ? -0.863 5.992 -9.412 1.00 85.44 84 ALA A N 1
ATOM 608 C CA . ALA A 1 84 ? -0.187 6.662 -10.520 1.00 85.44 84 ALA A CA 1
ATOM 609 C C . ALA A 1 84 ? 1.269 6.191 -10.671 1.00 85.44 84 ALA A C 1
ATOM 611 O O . ALA A 1 84 ? 1.707 5.923 -11.787 1.00 85.44 84 ALA A O 1
ATOM 612 N N . SER A 1 85 ? 1.990 6.021 -9.558 1.00 83.44 85 SER A N 1
ATOM 613 C CA . SER A 1 85 ? 3.412 5.641 -9.554 1.00 83.44 85 SER A CA 1
ATOM 614 C C . SER A 1 85 ? 3.673 4.230 -10.086 1.00 83.44 85 SER A C 1
ATOM 616 O O . SER A 1 85 ? 4.771 3.946 -10.560 1.00 83.44 85 SER A O 1
ATOM 618 N N . VAL A 1 86 ? 2.683 3.335 -10.012 1.00 85.44 86 VAL A N 1
ATOM 619 C CA . VAL A 1 86 ? 2.804 1.958 -10.520 1.00 85.44 86 VAL A CA 1
ATOM 620 C C . VAL A 1 86 ? 2.199 1.757 -11.907 1.00 85.44 86 VAL A C 1
ATOM 622 O O . VAL A 1 86 ? 2.417 0.710 -12.510 1.00 85.44 86 VAL A O 1
ATOM 625 N N . ARG A 1 87 ? 1.476 2.746 -12.443 1.00 83.69 87 ARG A N 1
ATOM 626 C CA . ARG A 1 87 ? 0.740 2.618 -13.710 1.00 83.69 87 ARG A CA 1
ATOM 627 C C . ARG A 1 87 ? 1.666 2.306 -14.891 1.00 83.69 87 ARG A C 1
ATOM 629 O O . ARG A 1 87 ? 1.372 1.428 -15.694 1.00 83.69 87 ARG A O 1
ATOM 636 N N . ASP A 1 88 ? 2.846 2.922 -14.922 1.00 83.69 88 ASP A N 1
ATOM 637 C CA . ASP A 1 88 ? 3.869 2.671 -15.950 1.00 83.69 88 ASP A CA 1
ATOM 638 C C . ASP A 1 88 ? 4.523 1.279 -15.829 1.00 83.69 88 ASP A C 1
ATOM 640 O O . ASP A 1 88 ? 5.179 0.795 -16.755 1.00 83.69 88 ASP A O 1
ATOM 644 N N . PHE A 1 89 ? 4.320 0.599 -14.699 1.00 85.44 89 PHE A N 1
ATOM 645 C CA . PHE A 1 89 ? 4.825 -0.744 -14.440 1.00 85.44 89 PHE A CA 1
ATOM 646 C C . PHE A 1 89 ? 3.802 -1.845 -14.735 1.00 85.44 89 PHE A C 1
ATOM 648 O O . PHE A 1 89 ? 4.142 -3.014 -14.592 1.00 85.44 89 PHE A O 1
ATOM 655 N N . GLU A 1 90 ? 2.594 -1.532 -15.209 1.00 85.31 90 GLU A N 1
ATOM 656 C CA . GLU A 1 90 ? 1.545 -2.530 -15.483 1.00 85.31 90 GLU A CA 1
ATOM 657 C C . GLU A 1 90 ? 2.004 -3.641 -16.442 1.00 85.31 90 GLU A C 1
ATOM 659 O O . GLU A 1 90 ? 1.753 -4.823 -16.203 1.00 85.31 90 GLU A O 1
ATOM 664 N N . ALA A 1 91 ? 2.763 -3.285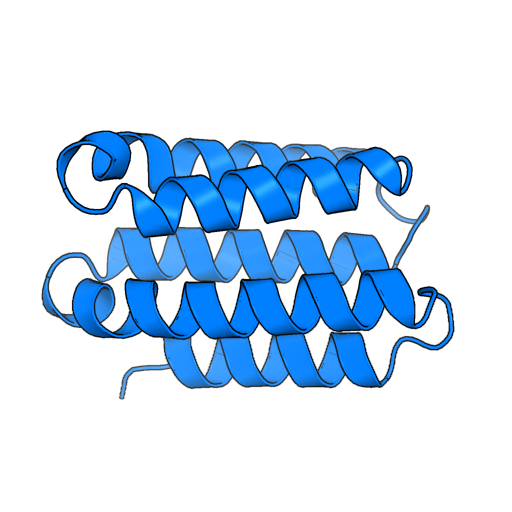 -17.482 1.00 84.75 91 ALA A N 1
ATOM 665 C CA . ALA A 1 91 ? 3.281 -4.248 -18.453 1.00 84.75 91 ALA A CA 1
ATOM 666 C C . ALA A 1 91 ? 4.524 -5.019 -17.967 1.00 84.75 91 ALA A C 1
ATOM 668 O O . ALA A 1 91 ? 4.764 -6.141 -18.414 1.00 84.75 91 ALA A O 1
ATOM 669 N N . SER A 1 92 ? 5.340 -4.425 -17.089 1.00 84.38 92 SER A N 1
ATOM 670 C CA . SER A 1 92 ? 6.649 -4.972 -16.694 1.00 84.38 92 SER A CA 1
ATOM 671 C C . SER A 1 92 ? 6.644 -5.646 -15.318 1.00 84.38 92 SER A C 1
ATOM 673 O O . SER A 1 92 ? 7.334 -6.643 -15.123 1.00 84.38 92 SER A O 1
ATOM 675 N N . HIS A 1 93 ? 5.846 -5.137 -14.380 1.00 85.75 93 HIS A N 1
ATOM 676 C CA . HIS A 1 93 ? 5.706 -5.610 -13.003 1.00 85.75 93 HIS A CA 1
ATOM 677 C C . HIS A 1 93 ? 4.214 -5.670 -12.615 1.00 85.75 93 HIS A C 1
ATOM 679 O O . HIS A 1 93 ? 3.766 -4.956 -11.718 1.00 85.75 93 HIS A O 1
ATOM 685 N N . PRO A 1 94 ? 3.411 -6.552 -13.240 1.00 88.19 94 PRO A N 1
ATOM 686 C CA . PRO A 1 94 ? 1.970 -6.631 -12.977 1.00 88.19 94 PRO A CA 1
ATOM 687 C C . PRO A 1 94 ? 1.642 -6.969 -11.514 1.00 88.19 94 PRO A C 1
ATOM 689 O O . PRO A 1 94 ? 0.604 -6.560 -10.998 1.00 88.19 94 PRO A O 1
ATOM 692 N N . ARG A 1 95 ? 2.535 -7.681 -10.810 1.00 88.50 95 ARG A N 1
ATOM 693 C CA . ARG A 1 95 ? 2.368 -7.965 -9.374 1.00 88.50 95 ARG A CA 1
ATOM 694 C C . ARG A 1 95 ? 2.482 -6.714 -8.510 1.00 88.50 95 ARG A C 1
ATOM 696 O O . ARG A 1 95 ? 1.726 -6.586 -7.555 1.00 88.50 95 ARG A O 1
ATOM 703 N N . LEU A 1 96 ? 3.380 -5.790 -8.856 1.00 88.50 96 LEU A N 1
ATOM 704 C CA . LEU A 1 96 ? 3.519 -4.513 -8.158 1.00 88.50 96 LEU A CA 1
ATOM 705 C C . LEU A 1 96 ? 2.212 -3.715 -8.224 1.00 88.50 96 LEU A C 1
ATOM 707 O O . LEU A 1 96 ? 1.735 -3.238 -7.196 1.00 88.50 96 LEU A O 1
ATOM 711 N N . VAL A 1 97 ? 1.623 -3.622 -9.421 1.00 89.50 97 VAL A N 1
ATOM 712 C CA . VAL A 1 97 ? 0.345 -2.929 -9.638 1.00 89.50 97 VAL A CA 1
ATOM 713 C C . VAL A 1 97 ? -0.765 -3.571 -8.814 1.00 89.50 97 VAL A C 1
ATOM 715 O O . VAL A 1 97 ? -1.444 -2.878 -8.067 1.00 89.50 97 VAL A O 1
ATOM 718 N N . GLN A 1 98 ? -0.881 -4.902 -8.843 1.00 90.25 98 GLN A N 1
ATOM 719 C CA . GLN A 1 98 ? -1.884 -5.620 -8.049 1.00 90.25 98 GLN A CA 1
ATOM 720 C C . GLN A 1 98 ? -1.754 -5.370 -6.542 1.00 90.25 98 GLN A C 1
ATOM 722 O O . GLN A 1 98 ? -2.766 -5.224 -5.860 1.00 90.25 98 GLN A O 1
ATOM 727 N N . ILE A 1 99 ? -0.529 -5.330 -6.012 1.00 91.00 99 ILE A N 1
ATOM 728 C CA . ILE A 1 99 ? -0.285 -5.064 -4.587 1.00 91.00 99 ILE A CA 1
ATOM 729 C C . ILE A 1 99 ? -0.735 -3.649 -4.224 1.00 91.00 99 ILE A C 1
ATOM 731 O O . ILE A 1 99 ? -1.407 -3.461 -3.211 1.00 91.00 99 ILE A O 1
ATOM 735 N N . VAL A 1 100 ? -0.390 -2.667 -5.055 1.00 88.12 100 VAL A N 1
ATOM 736 C CA . VAL A 1 100 ? -0.784 -1.271 -4.850 1.00 88.12 100 VAL A CA 1
ATOM 737 C C . VAL A 1 100 ? -2.292 -1.084 -4.954 1.00 88.12 100 VAL A C 1
ATOM 739 O O . VAL A 1 100 ? -2.876 -0.457 -4.072 1.00 88.12 100 VAL A O 1
ATOM 742 N N . ASP A 1 101 ? -2.932 -1.671 -5.962 1.00 89.19 101 ASP A N 1
ATOM 743 C CA . ASP A 1 101 ? -4.385 -1.617 -6.118 1.00 89.19 101 ASP A CA 1
ATOM 744 C C . ASP A 1 101 ? -5.087 -2.243 -4.916 1.00 89.19 101 ASP A C 1
ATOM 746 O O . ASP A 1 101 ? -6.068 -1.711 -4.396 1.00 89.19 101 ASP A O 1
ATOM 750 N N . ARG A 1 102 ? -4.563 -3.367 -4.420 1.00 89.88 102 ARG A N 1
ATOM 751 C CA . ARG A 1 102 ? -5.096 -4.012 -3.223 1.00 89.88 102 ARG A CA 1
ATOM 752 C C . ARG A 1 102 ? -4.931 -3.122 -1.993 1.00 89.88 102 ARG A C 1
ATOM 754 O O . ARG A 1 102 ? -5.879 -2.999 -1.226 1.00 89.88 102 ARG A O 1
ATOM 761 N N . LEU A 1 103 ? -3.779 -2.465 -1.837 1.00 87.25 103 LEU A N 1
ATOM 762 C CA . LEU A 1 103 ? -3.537 -1.514 -0.751 1.00 87.25 103 LEU A CA 1
ATOM 763 C C . LEU A 1 103 ? -4.552 -0.364 -0.807 1.00 87.25 103 LEU A C 1
ATOM 765 O O . LEU A 1 103 ? -5.203 -0.078 0.194 1.00 87.25 103 LEU A O 1
ATOM 769 N N . ALA A 1 104 ? -4.739 0.233 -1.988 1.00 86.00 104 ALA A N 1
ATOM 770 C CA . ALA A 1 104 ? -5.710 1.293 -2.236 1.00 86.00 104 ALA A CA 1
ATOM 771 C C . ALA A 1 104 ? -7.131 0.866 -1.847 1.00 86.00 104 ALA A C 1
ATOM 773 O O . ALA A 1 104 ? -7.796 1.555 -1.080 1.00 86.00 104 ALA A O 1
ATOM 774 N N . VAL A 1 105 ? -7.572 -0.312 -2.295 1.00 88.19 105 VAL A N 1
ATOM 775 C CA . VAL A 1 105 ? -8.899 -0.851 -1.967 1.00 88.19 105 VAL A CA 1
ATOM 776 C C . VAL A 1 105 ? -9.053 -1.110 -0.468 1.00 88.19 105 VAL A C 1
ATOM 778 O O . VAL A 1 105 ? -10.086 -0.769 0.106 1.00 88.19 105 VAL A O 1
ATOM 781 N N . THR A 1 106 ? -8.049 -1.691 0.193 1.00 87.44 106 THR A N 1
ATOM 782 C CA . THR A 1 106 ? -8.092 -1.939 1.641 1.00 87.44 106 THR A CA 1
ATOM 783 C C . THR A 1 106 ? -8.191 -0.631 2.427 1.00 87.44 106 THR A C 1
ATOM 785 O O . THR A 1 106 ? -8.958 -0.552 3.387 1.00 87.44 106 THR A O 1
ATOM 788 N N . LEU A 1 107 ? -7.478 0.412 1.997 1.00 82.44 107 LEU A N 1
ATOM 789 C CA . LEU A 1 107 ? -7.556 1.751 2.580 1.00 82.44 107 LEU A CA 1
ATOM 790 C C . LEU A 1 107 ? -8.922 2.400 2.322 1.00 82.44 107 LEU A C 1
ATOM 792 O O . LEU A 1 107 ? -9.553 2.867 3.266 1.00 82.44 107 LEU A O 1
ATOM 796 N N . SER A 1 108 ? -9.454 2.327 1.104 1.00 83.56 108 SER A N 1
ATOM 797 C CA . SER A 1 108 ? -10.788 2.856 0.795 1.00 83.56 108 SER A CA 1
ATOM 798 C C . SER A 1 108 ? -11.911 2.146 1.540 1.00 83.56 108 SER A C 1
ATOM 800 O O . SER A 1 108 ? -12.845 2.788 2.018 1.00 83.56 108 SER A O 1
ATOM 802 N N . ASN A 1 109 ? -11.793 0.836 1.762 1.00 84.38 109 ASN A N 1
ATOM 803 C CA . ASN A 1 109 ? -12.709 0.092 2.632 1.00 84.38 109 ASN A CA 1
ATOM 804 C C . ASN A 1 109 ? -12.626 0.548 4.096 1.00 84.38 109 ASN A C 1
ATOM 806 O O . ASN A 1 109 ? -13.565 0.346 4.869 1.00 84.38 109 ASN A O 1
ATOM 810 N N . MET A 1 110 ? -11.526 1.194 4.487 1.00 79.25 110 MET A N 1
ATOM 811 C CA . MET A 1 110 ? -11.401 1.864 5.771 1.00 79.25 110 MET A CA 1
ATOM 812 C C . MET A 1 110 ? -12.022 3.278 5.789 1.00 79.25 110 MET A C 1
ATOM 814 O O . MET A 1 110 ? -11.983 3.938 6.828 1.00 79.25 110 MET A O 1
ATOM 818 N N . GLY A 1 111 ? -12.675 3.737 4.723 1.00 73.75 111 GLY A N 1
ATOM 819 C CA . GLY A 1 111 ? -13.255 5.084 4.663 1.00 73.75 111 GLY A CA 1
ATOM 820 C C . GLY A 1 111 ? -12.193 6.172 4.516 1.00 73.75 111 GLY A C 1
ATOM 821 O O . GLY A 1 111 ? -12.350 7.256 5.079 1.00 73.75 111 GLY A O 1
ATOM 822 N N . ILE A 1 112 ? -11.107 5.826 3.823 1.00 66.75 112 ILE A N 1
ATOM 823 C CA . ILE A 1 112 ? -9.973 6.681 3.480 1.00 66.75 112 ILE A CA 1
ATOM 824 C C . ILE A 1 112 ? -10.010 6.991 1.985 1.00 66.75 112 ILE A C 1
ATOM 826 O O . ILE A 1 112 ? -10.245 6.047 1.196 1.00 66.75 112 ILE A O 1
#

InterPro domains:
  IPR025516 Protein of unknown function DUF4404 [PF14357] (31-112)

pLDDT: mean 83.49, std 7.26, range [41.78, 91.75]